Protein AF-Q132W5-F1 (afdb_monomer_lite)

Organism: Rhodopseudomonas palustris (strain BisB5) (NCBI:txid316057)

Secondary structure (DSSP, 8-state):
-------PPP-PPPTT----------HHHHHHHHHHHHHTTS-HHHHHHHHHHHHHHHTT---

Radius of gyration: 15.69 Å; chains: 1; bounding box: 27×38×43 Å

Sequence (63 aa):
MGKKAKVVPAARDRDDGRRQILLYMRTDLIKSLKDLAIQEDTNAYELAEEAVEALLKKRGRKH

pLDDT: mean 85.53, std 16.23, range [45.75, 98.5]

Foldseek 3Di:
DDDDDPPDPDDPPDPVPDDDDDDDDDPVVVVVLVVVCVVVVHDSVVVVVVVVCVVCVVVVHDD

Structure (mmCIF, N/CA/C/O backbone):
data_AF-Q132W5-F1
#
_entry.id   AF-Q132W5-F1
#
loop_
_atom_site.group_PDB
_atom_site.id
_atom_site.type_symbol
_atom_site.label_atom_id
_atom_site.label_alt_id
_atom_site.label_comp_id
_atom_site.label_asym_id
_atom_site.label_entity_id
_atom_site.label_seq_id
_atom_site.pdbx_PDB_ins_code
_atom_site.Cartn_x
_atom_site.Cartn_y
_atom_site.Cartn_z
_atom_site.occupancy
_atom_site.B_iso_or_equiv
_atom_site.auth_seq_id
_atom_site.auth_comp_id
_atom_site.auth_asym_id
_atom_site.auth_atom_id
_atom_site.pdbx_PDB_model_num
ATOM 1 N N . MET A 1 1 ? 2.454 -34.161 -25.952 1.00 45.75 1 MET A N 1
ATOM 2 C CA . MET A 1 1 ? 2.754 -32.741 -25.651 1.00 45.75 1 MET A CA 1
ATOM 3 C C . MET A 1 1 ? 2.839 -32.571 -24.140 1.00 45.75 1 MET A C 1
ATOM 5 O O . MET A 1 1 ? 1.822 -32.674 -23.468 1.00 45.75 1 MET A O 1
ATOM 9 N N . GLY A 1 2 ? 4.049 -32.435 -23.590 1.00 47.81 2 GLY A N 1
ATOM 10 C CA . GLY A 1 2 ? 4.267 -32.366 -22.141 1.00 47.81 2 GLY A CA 1
ATOM 11 C C . GLY A 1 2 ? 3.832 -31.019 -21.564 1.00 47.81 2 GLY A C 1
ATOM 12 O O . GLY A 1 2 ? 4.290 -29.973 -22.021 1.00 47.81 2 GLY A O 1
ATOM 13 N N . LYS A 1 3 ? 2.953 -31.036 -20.557 1.00 56.06 3 LYS A N 1
ATOM 14 C CA . LYS A 1 3 ? 2.652 -29.856 -19.739 1.00 56.06 3 LYS A CA 1
ATOM 15 C C . LYS A 1 3 ? 3.928 -29.478 -18.982 1.00 56.06 3 LYS A C 1
ATOM 17 O O . LYS A 1 3 ? 4.346 -30.216 -18.095 1.00 56.06 3 LYS A O 1
ATOM 22 N N . LYS A 1 4 ? 4.560 -28.351 -19.328 1.00 54.94 4 LYS A N 1
ATOM 23 C CA . LYS A 1 4 ? 5.627 -27.779 -18.497 1.00 54.94 4 LYS A CA 1
ATOM 24 C C . LYS A 1 4 ? 5.010 -27.404 -17.151 1.00 54.94 4 LYS A C 1
ATOM 26 O O . LYS A 1 4 ? 4.126 -26.550 -17.098 1.00 54.94 4 LYS A O 1
ATOM 31 N N . ALA A 1 5 ? 5.441 -28.073 -16.085 1.00 59.94 5 ALA A N 1
ATOM 32 C CA . ALA A 1 5 ? 5.084 -27.691 -14.729 1.00 59.94 5 ALA A CA 1
ATOM 33 C C . ALA A 1 5 ? 5.535 -26.241 -14.507 1.00 59.94 5 ALA A C 1
ATOM 35 O O . ALA A 1 5 ? 6.696 -25.896 -14.736 1.00 59.94 5 ALA A O 1
ATOM 36 N N . LYS A 1 6 ? 4.595 -25.374 -14.127 1.00 61.06 6 LYS A N 1
ATOM 37 C CA . LYS A 1 6 ? 4.889 -23.988 -13.774 1.00 61.06 6 LYS A CA 1
ATOM 38 C C . LYS A 1 6 ? 5.724 -24.028 -12.496 1.00 61.06 6 LYS A C 1
ATOM 40 O O . LYS A 1 6 ? 5.214 -24.439 -11.459 1.00 61.06 6 LYS A O 1
ATOM 45 N N . VAL A 1 7 ? 6.995 -23.641 -12.585 1.00 54.78 7 VAL A N 1
ATOM 46 C CA . VAL A 1 7 ? 7.849 -23.441 -11.411 1.00 54.78 7 VAL A CA 1
ATOM 47 C C . VAL A 1 7 ? 7.220 -22.301 -10.617 1.00 54.78 7 VAL A C 1
ATOM 49 O O . VAL A 1 7 ? 7.292 -21.142 -11.021 1.00 54.78 7 VAL A O 1
ATOM 52 N N . VAL A 1 8 ? 6.507 -22.640 -9.546 1.00 62.50 8 VAL A N 1
ATOM 53 C CA . VAL A 1 8 ? 6.063 -21.658 -8.560 1.00 62.50 8 VAL A CA 1
ATOM 54 C C . VAL A 1 8 ? 7.310 -21.341 -7.742 1.00 62.50 8 VAL A C 1
ATOM 56 O O . VAL A 1 8 ? 7.861 -22.268 -7.146 1.00 62.50 8 VAL A O 1
ATOM 59 N N . PRO A 1 9 ? 7.814 -20.096 -7.749 1.00 57.25 9 PRO A N 1
ATOM 60 C CA . PRO A 1 9 ? 8.927 -19.740 -6.886 1.00 57.25 9 PRO A CA 1
ATOM 61 C C . PRO A 1 9 ? 8.520 -20.084 -5.456 1.00 57.25 9 PRO A C 1
ATOM 63 O O . PRO A 1 9 ? 7.472 -19.625 -4.994 1.00 57.25 9 PRO A O 1
ATOM 66 N N . ALA A 1 10 ? 9.309 -20.924 -4.784 1.00 59.31 10 ALA A N 1
ATOM 67 C CA . ALA A 1 10 ? 9.160 -21.126 -3.352 1.00 59.31 10 ALA A CA 1
ATOM 68 C C . ALA A 1 10 ? 9.147 -19.742 -2.694 1.00 59.31 10 ALA A C 1
ATOM 70 O O . ALA A 1 10 ? 9.944 -18.877 -3.074 1.00 59.31 10 ALA A O 1
ATOM 71 N N . ALA A 1 11 ? 8.201 -19.510 -1.780 1.00 58.56 11 ALA A N 1
ATOM 72 C CA . ALA A 1 11 ? 8.154 -18.272 -1.019 1.00 58.56 11 ALA A CA 1
ATOM 73 C C . ALA A 1 11 ? 9.546 -18.057 -0.410 1.00 58.56 11 ALA A C 1
ATOM 75 O O . ALA A 1 11 ? 10.003 -18.877 0.381 1.00 58.56 11 ALA A O 1
ATOM 76 N N . ARG A 1 12 ? 10.260 -17.021 -0.870 1.00 61.50 12 ARG A N 1
ATOM 77 C CA . ARG A 1 12 ? 11.563 -16.661 -0.309 1.00 61.50 12 ARG A CA 1
ATOM 78 C C . ARG A 1 12 ? 11.310 -16.340 1.157 1.00 61.50 12 ARG A C 1
ATOM 80 O O . ARG A 1 12 ? 10.474 -15.478 1.431 1.00 61.50 12 ARG A O 1
ATOM 87 N N . ASP A 1 13 ? 11.981 -17.047 2.063 1.00 61.12 13 ASP A N 1
ATOM 88 C CA . ASP A 1 13 ? 12.044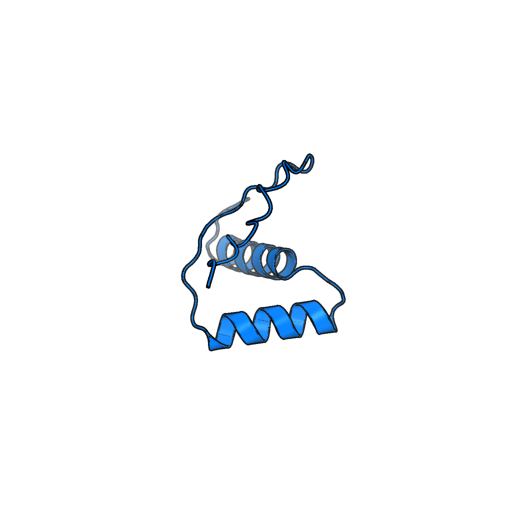 -16.615 3.455 1.00 61.12 13 ASP A CA 1
ATOM 89 C C . ASP A 1 13 ? 12.609 -15.192 3.438 1.00 61.12 13 ASP A C 1
ATOM 91 O O . ASP A 1 13 ? 13.642 -14.933 2.814 1.00 61.12 13 ASP A O 1
ATOM 95 N N . ARG A 1 14 ? 11.845 -14.249 3.990 1.00 69.12 14 ARG A N 1
ATOM 96 C CA . ARG A 1 14 ? 12.260 -12.854 4.093 1.00 69.12 14 ARG A CA 1
ATOM 97 C C . ARG A 1 14 ? 12.792 -12.632 5.497 1.00 69.12 14 ARG A C 1
ATOM 99 O O . ARG A 1 14 ? 12.090 -12.898 6.471 1.00 69.12 14 ARG A O 1
ATOM 106 N N . ASP A 1 15 ? 13.993 -12.080 5.587 1.00 79.75 15 ASP A N 1
ATOM 107 C CA . ASP A 1 15 ? 14.637 -11.769 6.868 1.00 79.75 15 ASP A CA 1
ATOM 108 C C . ASP A 1 15 ? 13.995 -10.558 7.577 1.00 79.75 15 ASP A C 1
ATOM 110 O O . ASP A 1 15 ? 14.288 -10.287 8.737 1.00 79.75 15 ASP A O 1
A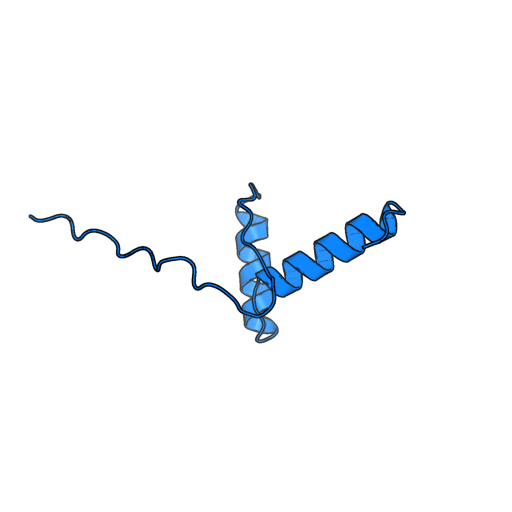TOM 114 N N . ASP A 1 16 ? 13.088 -9.841 6.902 1.00 81.50 16 ASP A N 1
ATOM 115 C CA . ASP A 1 16 ? 12.387 -8.656 7.418 1.00 81.50 16 ASP A CA 1
ATOM 116 C C . ASP A 1 16 ? 11.143 -8.982 8.267 1.00 81.50 16 ASP A C 1
ATOM 118 O O . ASP A 1 16 ? 10.411 -8.084 8.677 1.00 81.50 16 ASP A O 1
ATOM 122 N N . GLY A 1 17 ? 10.878 -10.265 8.529 1.00 85.38 17 GLY A N 1
ATOM 123 C CA . GLY A 1 17 ? 9.745 -10.712 9.341 1.00 85.38 17 GLY A CA 1
ATOM 124 C C . GLY A 1 17 ? 8.384 -10.650 8.637 1.00 85.38 17 GLY A C 1
ATOM 125 O O . GLY A 1 17 ? 7.381 -11.068 9.225 1.00 85.38 17 GLY A O 1
ATOM 126 N N . ARG A 1 18 ? 8.317 -10.196 7.376 1.00 85.94 18 ARG A N 1
ATOM 127 C CA . ARG A 1 18 ? 7.064 -10.145 6.613 1.00 85.94 18 ARG A CA 1
ATOM 128 C C . ARG A 1 18 ? 6.604 -11.548 6.212 1.00 85.94 18 ARG A C 1
ATOM 130 O O . ARG A 1 18 ? 7.381 -12.401 5.781 1.00 85.94 18 ARG A O 1
ATOM 137 N N . ARG A 1 19 ? 5.295 -11.788 6.317 1.00 86.62 19 ARG A N 1
ATOM 138 C CA . ARG A 1 19 ? 4.637 -13.068 5.996 1.00 86.62 19 ARG A CA 1
ATOM 139 C C . ARG A 1 19 ? 3.580 -12.855 4.914 1.00 86.62 19 ARG A C 1
ATOM 141 O O . ARG A 1 19 ? 2.925 -11.819 4.871 1.00 86.62 19 ARG A O 1
ATOM 148 N N . GLN A 1 20 ? 3.398 -13.846 4.044 1.00 88.88 20 GLN A N 1
ATOM 149 C CA . GLN A 1 20 ? 2.352 -13.803 3.021 1.00 88.88 20 GLN A CA 1
ATOM 150 C C . GLN A 1 20 ? 0.980 -14.125 3.623 1.00 88.88 20 GLN A C 1
ATOM 152 O O . GLN A 1 20 ? 0.851 -15.031 4.445 1.00 88.88 20 GLN A O 1
ATOM 157 N N . ILE A 1 21 ? -0.050 -13.424 3.151 1.00 90.94 21 ILE A N 1
ATOM 158 C CA . ILE A 1 21 ? -1.458 -13.717 3.425 1.00 90.94 21 ILE A CA 1
ATOM 159 C C . ILE A 1 21 ? -2.218 -13.784 2.101 1.00 90.94 21 ILE A C 1
ATOM 161 O O . ILE A 1 21 ? -2.020 -12.958 1.210 1.00 90.94 21 ILE A O 1
ATOM 165 N N . LEU A 1 22 ? -3.087 -14.783 1.959 1.00 93.12 22 LEU A N 1
ATOM 166 C CA . LEU A 1 22 ? -3.973 -14.886 0.806 1.00 93.12 22 LEU A CA 1
ATOM 167 C C . LEU A 1 22 ? -5.228 -14.043 1.055 1.00 93.1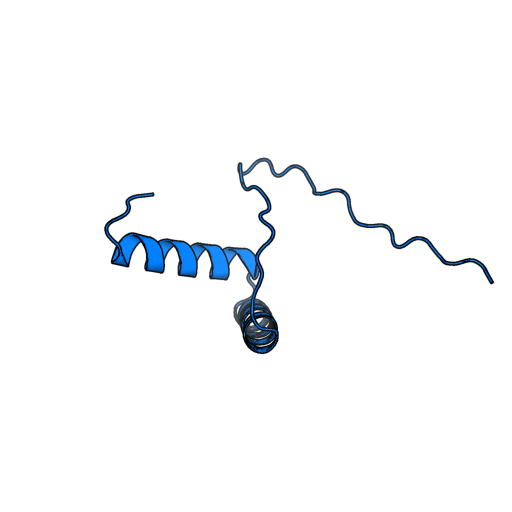2 22 LEU A C 1
ATOM 169 O O . LEU A 1 22 ? -5.974 -14.309 1.995 1.00 93.12 22 LEU A O 1
ATOM 173 N N . LEU A 1 23 ? -5.470 -13.050 0.197 1.00 92.69 23 LEU A N 1
ATOM 174 C CA . LEU A 1 23 ? -6.636 -12.169 0.269 1.00 92.69 23 LEU A CA 1
ATOM 175 C C . LEU A 1 23 ? -7.492 -12.296 -0.989 1.00 92.69 23 LEU A C 1
ATOM 177 O O . LEU A 1 23 ? -6.981 -12.316 -2.108 1.00 92.69 23 LEU A O 1
ATOM 181 N N . TYR A 1 24 ? -8.809 -12.316 -0.798 1.00 95.50 24 TYR A N 1
ATOM 182 C CA . TYR A 1 24 ? -9.764 -12.173 -1.890 1.00 95.50 24 TYR A CA 1
ATOM 183 C C . TYR A 1 24 ? -10.079 -10.693 -2.099 1.00 95.50 24 TYR A C 1
ATOM 185 O O . TYR A 1 24 ? -10.545 -10.010 -1.189 1.00 95.50 24 TYR A O 1
ATOM 193 N N . MET A 1 25 ? -9.838 -10.201 -3.311 1.00 95.62 25 MET A N 1
ATOM 194 C CA . MET A 1 25 ? -10.105 -8.820 -3.709 1.00 95.62 25 MET A CA 1
ATOM 195 C C . MET A 1 25 ? -10.787 -8.799 -5.072 1.00 95.62 25 MET A C 1
ATOM 197 O O . MET A 1 25 ? -10.636 -9.722 -5.876 1.00 95.62 25 MET A O 1
ATOM 201 N N . 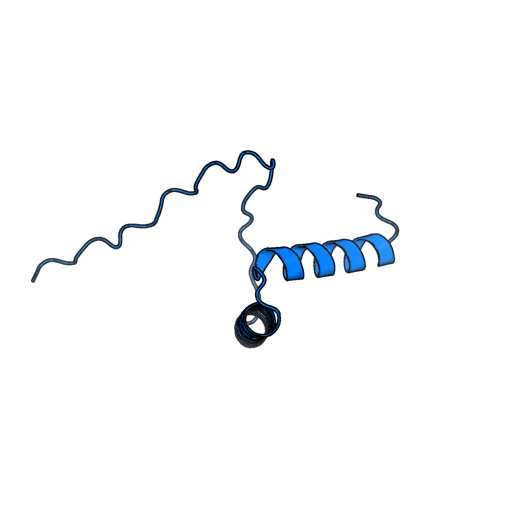ARG A 1 26 ? -11.528 -7.725 -5.349 1.00 98.00 26 ARG A N 1
ATOM 202 C CA . ARG A 1 26 ? -12.097 -7.515 -6.679 1.00 98.00 26 ARG A CA 1
ATOM 203 C C . ARG A 1 26 ? -10.981 -7.329 -7.712 1.00 98.00 26 ARG A C 1
ATOM 205 O O . ARG A 1 26 ? -9.938 -6.743 -7.423 1.00 98.00 26 ARG A O 1
ATOM 212 N N . THR A 1 27 ? -11.203 -7.832 -8.923 1.00 98.19 27 THR A N 1
ATOM 213 C CA . THR A 1 27 ? -10.195 -7.835 -9.992 1.00 98.19 27 THR A CA 1
ATOM 214 C C . THR A 1 27 ? -9.779 -6.431 -10.434 1.00 98.19 27 THR A C 1
ATOM 216 O O . THR A 1 27 ? -8.612 -6.226 -10.755 1.00 98.19 27 THR A O 1
ATOM 219 N N . ASP A 1 28 ? -10.708 -5.476 -10.447 1.00 98.19 28 ASP A N 1
ATOM 220 C CA . ASP A 1 28 ? -10.448 -4.063 -10.742 1.00 98.19 28 ASP A CA 1
ATOM 221 C C . ASP A 1 28 ? -9.458 -3.458 -9.738 1.00 98.19 28 ASP A C 1
ATOM 223 O O . ASP A 1 28 ? -8.438 -2.911 -10.144 1.00 98.19 28 ASP A O 1
ATOM 227 N N . LEU A 1 29 ? -9.684 -3.669 -8.438 1.00 97.75 29 LEU A N 1
ATOM 228 C CA . LEU A 1 29 ? -8.791 -3.186 -7.384 1.00 97.75 29 LEU A CA 1
ATOM 229 C C . LEU A 1 29 ? -7.388 -3.786 -7.481 1.00 97.75 29 LEU A C 1
ATOM 231 O O . LEU A 1 29 ? -6.408 -3.076 -7.282 1.00 97.75 29 LEU A O 1
ATOM 235 N N . ILE A 1 30 ? -7.276 -5.078 -7.807 1.00 97.38 30 ILE A N 1
ATOM 236 C CA . ILE A 1 30 ? -5.969 -5.728 -7.986 1.00 97.38 30 ILE A CA 1
ATOM 237 C C . ILE A 1 30 ? -5.189 -5.073 -9.130 1.00 97.38 30 ILE A C 1
ATOM 239 O O . ILE A 1 30 ? -3.973 -4.924 -9.025 1.00 97.38 30 ILE A O 1
ATOM 243 N N . LYS A 1 31 ? -5.864 -4.706 -10.226 1.00 98.25 31 LYS A N 1
ATOM 244 C CA . LYS A 1 31 ? -5.223 -4.016 -11.353 1.00 98.25 31 LYS A CA 1
ATOM 245 C C . LYS A 1 31 ? -4.769 -2.624 -10.936 1.00 98.25 31 LYS A C 1
ATOM 247 O O . LYS A 1 31 ? -3.585 -2.344 -11.036 1.00 98.25 31 LYS A O 1
ATOM 252 N N . SER A 1 32 ? -5.665 -1.827 -10.355 1.00 98.19 32 SER A N 1
ATOM 253 C CA . SER A 1 32 ? -5.336 -0.472 -9.903 1.00 98.19 32 SER A CA 1
ATOM 254 C C . SER A 1 32 ? -4.194 -0.444 -8.887 1.00 98.19 32 SER A C 1
ATOM 256 O O . SER A 1 32 ? -3.318 0.403 -8.994 1.00 98.19 32 SER A O 1
ATOM 258 N N . LEU A 1 33 ? -4.156 -1.390 -7.942 1.00 97.94 33 LEU A N 1
ATOM 259 C CA . LEU A 1 33 ? -3.061 -1.502 -6.974 1.00 97.94 33 LEU A CA 1
ATOM 260 C C . LEU A 1 33 ? -1.716 -1.784 -7.658 1.00 97.94 33 LEU A C 1
ATOM 262 O O . LEU A 1 33 ? -0.698 -1.216 -7.279 1.00 97.94 33 LEU A O 1
ATOM 266 N N . LYS A 1 34 ? -1.703 -2.667 -8.663 1.00 97.69 34 LYS A N 1
ATOM 267 C CA . LYS A 1 34 ? -0.486 -2.981 -9.424 1.00 97.69 34 LYS A CA 1
ATOM 268 C C . LYS A 1 34 ? -0.044 -1.818 -10.300 1.00 97.69 34 LYS A C 1
ATOM 270 O O . LYS A 1 34 ? 1.148 -1.557 -10.373 1.00 97.69 34 LYS A O 1
ATOM 275 N N . ASP A 1 35 ? -0.989 -1.144 -10.945 1.00 98.50 35 ASP A N 1
ATOM 276 C CA . ASP A 1 35 ? -0.701 0.018 -11.781 1.00 98.50 35 ASP A CA 1
ATOM 277 C C . ASP A 1 35 ? -0.105 1.148 -10.933 1.00 98.50 35 ASP A C 1
ATOM 279 O O . ASP A 1 35 ? 0.904 1.730 -11.323 1.00 98.50 35 ASP A O 1
ATOM 283 N N . LEU A 1 36 ? -0.663 1.391 -9.741 1.00 98.31 36 LEU A N 1
ATOM 284 C CA . LEU A 1 36 ? -0.125 2.358 -8.784 1.00 98.31 36 LEU A CA 1
ATOM 285 C C . LEU A 1 36 ? 1.286 1.974 -8.320 1.00 98.31 36 LEU A C 1
ATOM 287 O O . LEU A 1 36 ? 2.186 2.803 -8.358 1.00 98.31 36 LEU A O 1
ATOM 291 N N . ALA A 1 37 ? 1.506 0.702 -7.977 1.00 98.31 37 ALA A N 1
ATOM 292 C CA . ALA A 1 37 ? 2.825 0.210 -7.582 1.00 98.31 37 ALA A CA 1
ATOM 293 C C . ALA A 1 37 ? 3.893 0.436 -8.670 1.00 98.31 37 ALA A C 1
ATOM 295 O O . ALA A 1 37 ? 5.020 0.806 -8.361 1.00 98.31 37 ALA A O 1
ATOM 296 N N . ILE A 1 38 ? 3.531 0.259 -9.948 1.00 98.31 38 ILE A N 1
ATOM 297 C CA . ILE A 1 38 ? 4.421 0.547 -11.083 1.00 98.31 38 ILE A CA 1
ATOM 298 C C . ILE A 1 38 ? 4.695 2.051 -11.200 1.00 98.31 38 ILE A C 1
ATOM 300 O O . ILE A 1 38 ? 5.831 2.441 -11.447 1.00 98.31 38 ILE A O 1
ATOM 304 N N . GLN A 1 39 ? 3.667 2.890 -11.051 1.00 98.44 39 GLN A N 1
ATOM 305 C CA . GLN A 1 39 ? 3.801 4.348 -11.154 1.00 98.44 39 GLN A CA 1
ATOM 306 C C . GLN A 1 39 ? 4.701 4.932 -10.060 1.00 98.44 39 GLN A C 1
ATOM 308 O O . GLN A 1 39 ? 5.425 5.889 -10.322 1.00 98.44 39 GLN A O 1
ATOM 313 N N . GLU A 1 40 ? 4.664 4.350 -8.863 1.00 97.88 40 GLU A N 1
ATOM 314 C CA . GLU A 1 40 ? 5.413 4.811 -7.690 1.00 97.88 40 GLU A CA 1
ATOM 315 C C . GLU A 1 40 ? 6.744 4.068 -7.474 1.00 97.88 40 GLU A C 1
ATOM 317 O O . GLU A 1 40 ? 7.415 4.307 -6.474 1.00 97.88 40 GLU A O 1
ATOM 322 N N . ASP A 1 41 ? 7.139 3.186 -8.402 1.00 97.12 41 ASP A N 1
ATOM 323 C CA . ASP A 1 41 ? 8.349 2.348 -8.313 1.00 97.12 41 ASP A CA 1
ATOM 324 C C . ASP A 1 41 ? 8.464 1.594 -6.968 1.00 97.12 41 ASP A C 1
ATOM 326 O O . ASP A 1 41 ? 9.515 1.525 -6.329 1.00 97.12 41 ASP A O 1
ATOM 330 N N . THR A 1 42 ? 7.342 1.031 -6.512 1.00 96.81 42 THR A N 1
ATOM 331 C CA . THR A 1 42 ? 7.210 0.334 -5.223 1.00 96.81 42 THR A CA 1
ATOM 332 C C . THR A 1 42 ? 6.562 -1.042 -5.393 1.00 96.81 42 THR A C 1
ATOM 334 O O . THR A 1 42 ? 6.110 -1.431 -6.475 1.00 96.81 42 THR A O 1
ATOM 337 N N . ASN A 1 43 ? 6.502 -1.834 -4.322 1.00 95.19 43 ASN A N 1
ATOM 338 C CA . ASN A 1 43 ? 5.807 -3.112 -4.347 1.00 95.19 43 ASN A CA 1
ATOM 339 C C . ASN A 1 43 ? 4.332 -2.949 -3.970 1.00 95.19 43 ASN A C 1
ATOM 341 O O . ASN A 1 43 ? 3.983 -2.331 -2.971 1.00 95.19 43 ASN A O 1
ATOM 345 N N . ALA A 1 44 ? 3.447 -3.654 -4.678 1.00 95.81 44 ALA A N 1
ATOM 346 C CA . ALA A 1 44 ? 2.011 -3.655 -4.379 1.00 95.81 44 ALA A CA 1
ATOM 347 C C . ALA A 1 44 ? 1.666 -4.063 -2.930 1.00 95.81 44 ALA A C 1
ATOM 349 O O . ALA A 1 44 ? 0.616 -3.675 -2.423 1.00 95.81 44 ALA A O 1
ATOM 350 N N . TYR A 1 45 ? 2.515 -4.858 -2.265 1.00 93.50 45 TYR A N 1
ATOM 351 C CA . TYR A 1 45 ? 2.286 -5.230 -0.868 1.00 93.5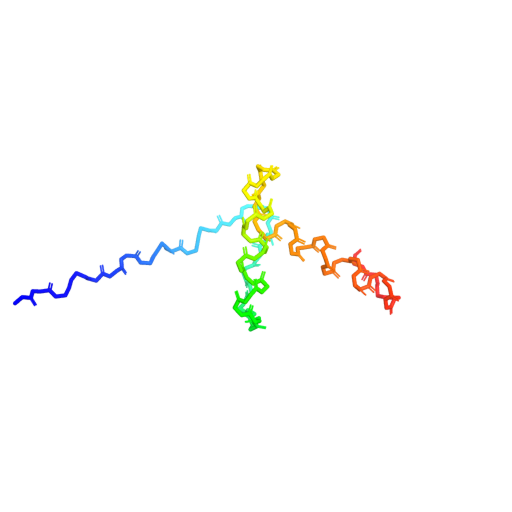0 45 TYR A CA 1
ATOM 352 C C . TYR A 1 45 ? 2.568 -4.074 0.104 1.00 93.50 45 TYR A C 1
ATOM 354 O O . TYR A 1 45 ? 1.964 -4.064 1.167 1.00 93.50 45 TYR A O 1
ATOM 362 N N . GLU A 1 46 ? 3.432 -3.117 -0.248 1.00 95.06 46 GLU A N 1
ATOM 363 C CA . GLU A 1 46 ? 3.780 -1.961 0.598 1.00 95.06 46 GLU A CA 1
ATOM 364 C C . GLU A 1 46 ? 2.595 -0.997 0.637 1.00 95.06 46 GLU A C 1
ATOM 366 O O . GLU A 1 46 ? 2.083 -0.682 1.705 1.00 95.06 46 GLU A O 1
ATOM 371 N N . LEU A 1 47 ? 2.021 -0.699 -0.530 1.00 96.94 47 LEU A N 1
ATOM 372 C CA . LEU A 1 47 ? 0.768 0.053 -0.642 1.00 96.94 47 LEU A CA 1
ATOM 373 C C . LEU A 1 47 ? -0.410 -0.642 0.061 1.00 96.94 47 LEU A C 1
ATOM 375 O O . LEU A 1 47 ? -1.275 0.004 0.657 1.00 96.94 47 LEU A O 1
ATOM 379 N N . ALA A 1 48 ? -0.472 -1.976 -0.006 1.00 96.00 48 ALA A N 1
ATOM 380 C CA . ALA A 1 48 ? -1.492 -2.735 0.711 1.00 96.00 48 ALA A CA 1
ATOM 381 C C . ALA A 1 48 ? -1.291 -2.678 2.235 1.00 96.00 48 ALA A C 1
ATOM 383 O O . ALA A 1 48 ? -2.277 -2.572 2.964 1.00 96.00 48 ALA A O 1
ATOM 384 N N . GLU A 1 49 ? -0.044 -2.737 2.709 1.00 95.00 49 GLU A N 1
ATOM 385 C CA . GLU A 1 49 ? 0.331 -2.586 4.119 1.00 95.00 49 GLU A CA 1
ATOM 386 C C . GLU A 1 49 ? -0.098 -1.204 4.634 1.00 95.00 49 GLU A C 1
ATOM 388 O O . GLU A 1 49 ? -0.874 -1.135 5.588 1.00 95.00 49 GLU A O 1
ATOM 393 N N . GLU A 1 50 ? 0.238 -0.127 3.918 1.00 95.75 50 GLU A N 1
ATOM 394 C CA . GLU A 1 50 ? -0.182 1.244 4.248 1.00 95.75 50 GLU A CA 1
ATOM 395 C C . GLU A 1 50 ? -1.711 1.397 4.326 1.00 95.75 50 GLU A C 1
ATOM 397 O O . GLU A 1 50 ? -2.257 1.974 5.273 1.00 95.75 50 GLU A O 1
ATOM 402 N N . ALA A 1 51 ? -2.439 0.847 3.348 1.00 95.69 51 ALA A N 1
ATOM 403 C CA . ALA A 1 51 ? -3.899 0.906 3.330 1.00 95.69 51 ALA A CA 1
ATOM 404 C C . ALA A 1 51 ? -4.526 0.151 4.518 1.00 95.69 51 ALA A C 1
ATOM 406 O O . ALA A 1 51 ? -5.531 0.596 5.090 1.00 95.69 51 ALA A O 1
ATOM 407 N N . VAL A 1 52 ? -3.943 -0.990 4.899 1.00 95.44 52 VAL A N 1
ATOM 408 C CA . VAL A 1 52 ? -4.376 -1.785 6.054 1.00 95.44 52 VAL A CA 1
ATOM 409 C C . VAL A 1 52 ? -4.077 -1.047 7.358 1.00 95.44 52 VAL A C 1
ATOM 411 O O . VAL A 1 52 ? -4.974 -0.935 8.198 1.00 95.44 52 VAL A O 1
ATOM 414 N N . GLU A 1 53 ? -2.883 -0.478 7.513 1.00 95.88 53 GLU A N 1
ATOM 415 C CA . GLU A 1 53 ? -2.519 0.339 8.675 1.00 95.88 53 GLU A CA 1
ATOM 416 C C . GLU A 1 53 ? -3.476 1.522 8.854 1.00 95.88 53 GLU A C 1
ATOM 418 O O . GLU A 1 53 ? -4.039 1.722 9.938 1.00 95.88 53 GLU A O 1
ATOM 423 N N . ALA A 1 54 ? -3.741 2.272 7.779 1.00 96.19 54 ALA A N 1
ATOM 424 C CA . ALA A 1 54 ? -4.657 3.407 7.800 1.00 96.19 54 ALA A CA 1
ATOM 425 C C . ALA A 1 54 ? -6.079 2.990 8.214 1.00 96.19 54 ALA A C 1
ATOM 427 O O . ALA A 1 54 ? -6.720 3.654 9.042 1.00 96.19 54 ALA A O 1
ATOM 428 N N . LEU A 1 55 ? -6.575 1.867 7.681 1.00 96.25 55 LEU A N 1
ATOM 429 C CA . LEU A 1 55 ? -7.884 1.321 8.038 1.00 96.25 55 LEU A CA 1
ATOM 430 C C . LEU A 1 55 ? -7.956 0.954 9.522 1.00 96.25 55 LEU A C 1
ATOM 432 O O . LEU A 1 55 ? -8.963 1.232 10.182 1.00 96.25 55 LEU A O 1
ATOM 436 N N . LEU A 1 56 ? -6.925 0.303 10.047 1.00 96.19 56 LEU A N 1
ATOM 437 C CA . LEU A 1 56 ? -6.951 -0.178 11.416 1.00 96.19 56 LEU A CA 1
ATOM 438 C C . LEU A 1 56 ? -6.762 0.957 12.433 1.00 96.19 56 LEU A C 1
ATOM 440 O O . LEU A 1 56 ? -7.505 1.008 13.420 1.00 96.19 56 LEU A O 1
ATOM 444 N N . LYS A 1 57 ? -5.898 1.936 12.130 1.00 95.38 57 LYS A N 1
ATOM 445 C CA . LYS A 1 57 ? -5.765 3.188 12.891 1.00 95.38 57 LYS A CA 1
ATOM 446 C C . LYS A 1 57 ? -7.097 3.929 12.970 1.00 95.38 57 LYS A C 1
ATOM 448 O O . LYS A 1 57 ? -7.518 4.330 14.054 1.00 95.38 57 LYS A O 1
ATOM 453 N N . LYS A 1 58 ? -7.817 4.044 11.845 1.00 95.31 58 LYS A N 1
ATOM 454 C CA . LYS A 1 58 ? -9.169 4.633 11.798 1.00 95.31 58 LYS A CA 1
ATOM 455 C C . LYS A 1 58 ? -10.164 3.897 12.703 1.00 95.31 58 LYS A C 1
ATOM 457 O O . LYS A 1 58 ? -11.105 4.506 13.201 1.00 95.31 58 LYS A O 1
ATOM 462 N N . ARG A 1 59 ? -9.969 2.595 12.926 1.00 95.19 59 ARG A N 1
ATOM 463 C CA . ARG A 1 59 ? -10.803 1.759 13.806 1.00 95.19 59 ARG A CA 1
ATOM 464 C C . ARG A 1 59 ? -10.317 1.717 15.260 1.00 95.19 59 ARG A C 1
ATOM 466 O O . ARG A 1 59 ? -10.846 0.926 16.037 1.00 95.19 59 ARG A O 1
ATOM 473 N N . GLY A 1 60 ? -9.327 2.531 15.628 1.00 91.00 60 GLY A N 1
ATOM 474 C CA . GLY A 1 60 ? -8.781 2.583 16.985 1.00 91.00 60 GLY A CA 1
ATOM 475 C C . GLY A 1 60 ? -7.993 1.335 17.387 1.00 91.00 60 GLY A C 1
ATOM 476 O O . GLY A 1 60 ? -7.760 1.119 18.575 1.00 91.00 60 GLY A O 1
ATOM 477 N N . ARG A 1 61 ? -7.588 0.501 16.423 1.00 83.69 61 ARG A N 1
ATOM 478 C CA . ARG A 1 61 ? -6.658 -0.600 16.681 1.00 83.69 61 ARG A CA 1
ATOM 479 C C . ARG A 1 61 ? -5.233 -0.051 16.556 1.00 83.69 61 ARG A C 1
ATOM 481 O O . ARG A 1 61 ? -4.946 0.692 15.621 1.00 83.69 61 ARG A O 1
ATOM 488 N N . LYS A 1 62 ? -4.377 -0.349 17.540 1.00 75.12 62 LYS A N 1
ATOM 489 C CA . L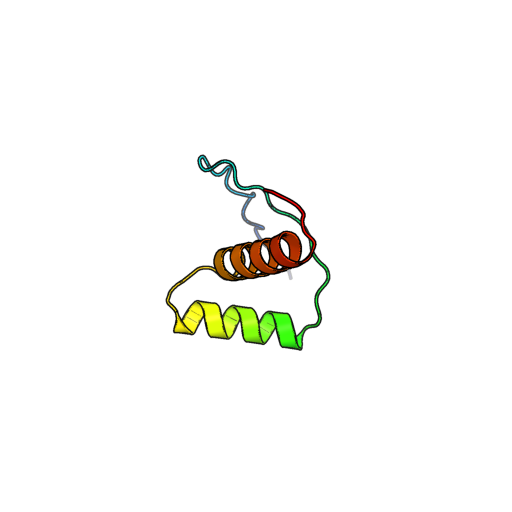YS A 1 62 ? -2.935 -0.067 17.474 1.00 75.12 62 LYS A CA 1
ATOM 490 C C . LYS A 1 62 ? -2.212 -1.281 16.888 1.00 75.12 62 LYS A C 1
ATOM 492 O O . LYS A 1 62 ? -2.575 -2.412 17.223 1.00 75.12 62 LYS A O 1
ATOM 497 N N . HIS A 1 63 ? -1.217 -1.004 16.052 1.00 62.97 63 HIS A N 1
ATOM 498 C CA . HIS A 1 63 ? -0.253 -1.944 15.477 1.00 62.97 63 HIS A CA 1
ATOM 499 C C . HIS A 1 63 ? 1.131 -1.453 15.858 1.00 62.97 63 HIS A C 1
ATOM 501 O O . HIS A 1 63 ? 1.302 -0.210 15.850 1.00 62.97 63 HIS A O 1
#